Protein AF-A0AAE5UAU4-F1 (afdb_monomer_lite)

Organism: Priestia megaterium (NCBI:txid1404)

Radius of gyration: 15.23 Å; chains: 1; bounding box: 35×21×45 Å

Sequence (80 aa):
MAVVIICCMILVGLIFIYGGWKRPYDEISSAPDIWIVEILFVIIEKFFKISAEKLMRIS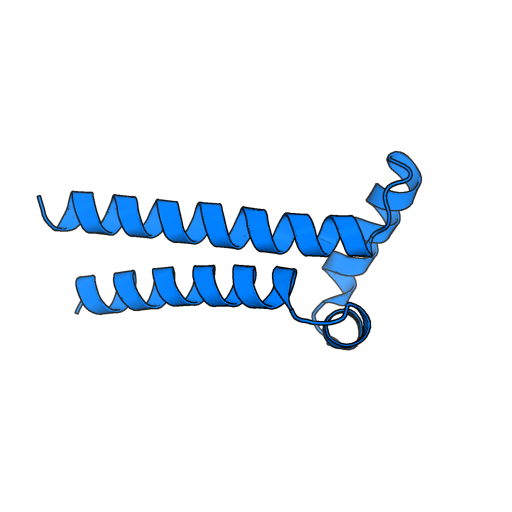LMVFGTVWSLFFLCVLITHAY

Secondary structure (DSSP, 8-state):
-HHHHHHHHHHHHHHHHHHHHHS-HHHHHTSGGGHHHHHHHHHHHHHH---HHHHHHHHHHHHHHHHHHHHHHHHHHHH-

Structure (mmCIF, N/CA/C/O backbone):
data_AF-A0AAE5UAU4-F1
#
_entry.id   AF-A0AAE5UAU4-F1
#
loop_
_atom_site.group_PDB
_atom_site.id
_atom_site.type_symbol
_atom_site.label_atom_id
_atom_site.label_alt_id
_atom_site.label_comp_id
_atom_site.label_asym_id
_atom_site.label_entity_id
_atom_site.label_seq_id
_atom_site.pdbx_PDB_ins_code
_atom_site.Cartn_x
_atom_site.Cartn_y
_atom_site.Cartn_z
_atom_site.occupancy
_atom_site.B_iso_or_equiv
_atom_site.auth_seq_id
_atom_site.auth_comp_id
_atom_site.auth_asym_id
_atom_site.auth_atom_id
_atom_site.pdbx_PDB_model_num
ATOM 1 N N . MET A 1 1 ? 6.574 -5.600 -23.301 1.00 81.31 1 MET A N 1
ATOM 2 C CA . MET A 1 1 ? 6.073 -6.554 -22.285 1.00 81.31 1 MET A CA 1
ATOM 3 C C . MET A 1 1 ? 6.292 -6.026 -20.867 1.00 81.31 1 MET A C 1
ATOM 5 O O . MET A 1 1 ? 5.303 -5.758 -20.205 1.00 81.31 1 MET A O 1
ATOM 9 N N . ALA A 1 2 ? 7.535 -5.786 -20.423 1.00 85.00 2 ALA A N 1
ATOM 10 C CA . ALA A 1 2 ? 7.837 -5.353 -19.047 1.00 85.00 2 ALA A CA 1
ATOM 11 C C . ALA A 1 2 ? 7.116 -4.063 -18.601 1.00 85.00 2 ALA A C 1
ATOM 13 O O . ALA A 1 2 ? 6.463 -4.058 -17.565 1.00 85.00 2 ALA A O 1
ATOM 14 N N . VAL A 1 3 ? 7.141 -3.008 -19.422 1.00 86.81 3 VAL A N 1
ATOM 15 C CA . VAL A 1 3 ? 6.456 -1.727 -19.143 1.00 86.81 3 VAL A CA 1
ATOM 16 C C . VAL A 1 3 ? 4.956 -1.915 -18.880 1.00 86.81 3 VAL A C 1
ATOM 18 O O . VAL A 1 3 ? 4.419 -1.354 -17.934 1.00 86.81 3 VAL A O 1
ATOM 21 N N . VAL A 1 4 ? 4.284 -2.753 -19.676 1.00 89.88 4 VAL A N 1
ATOM 22 C CA . VAL A 1 4 ? 2.846 -3.035 -19.518 1.00 89.88 4 VAL A CA 1
ATOM 23 C C . VAL A 1 4 ? 2.579 -3.735 -18.187 1.00 89.88 4 VAL A C 1
ATOM 25 O O . VAL A 1 4 ? 1.658 -3.351 -17.476 1.00 89.88 4 VAL A O 1
ATOM 28 N N . ILE A 1 5 ? 3.418 -4.709 -17.819 1.00 92.19 5 ILE A N 1
ATOM 29 C CA . ILE A 1 5 ? 3.316 -5.412 -16.533 1.00 92.19 5 ILE A CA 1
ATOM 30 C C . ILE A 1 5 ? 3.499 -4.427 -15.373 1.00 92.19 5 ILE A C 1
ATOM 32 O O . ILE A 1 5 ? 2.709 -4.446 -14.435 1.00 92.19 5 ILE A O 1
ATOM 36 N N . ILE A 1 6 ? 4.483 -3.529 -15.454 1.00 91.94 6 ILE A N 1
ATOM 37 C CA . ILE A 1 6 ? 4.724 -2.506 -14.428 1.00 91.94 6 ILE A CA 1
ATOM 38 C C . ILE A 1 6 ? 3.512 -1.570 -14.302 1.00 91.94 6 ILE A C 1
ATOM 40 O O . ILE A 1 6 ? 3.046 -1.325 -13.191 1.00 91.94 6 ILE A O 1
ATOM 44 N N . CYS A 1 7 ? 2.926 -1.126 -15.418 1.00 91.94 7 CYS A N 1
ATOM 45 C CA . CYS A 1 7 ? 1.691 -0.340 -15.400 1.00 91.94 7 CYS A CA 1
ATOM 46 C C . CYS A 1 7 ? 0.521 -1.107 -14.761 1.00 91.94 7 CYS A C 1
ATOM 48 O O . CYS A 1 7 ? -0.205 -0.539 -13.946 1.00 91.94 7 CYS A O 1
ATOM 50 N N . CYS A 1 8 ? 0.353 -2.399 -15.062 1.00 92.94 8 CYS A N 1
ATOM 51 C CA . CYS A 1 8 ? -0.651 -3.238 -14.403 1.00 92.94 8 CYS A CA 1
ATOM 52 C C . CYS A 1 8 ? -0.421 -3.316 -12.886 1.00 92.94 8 CYS A C 1
ATOM 54 O O . CYS A 1 8 ? -1.380 -3.237 -12.123 1.00 92.94 8 CYS A O 1
ATOM 56 N N . MET A 1 9 ? 0.831 -3.408 -12.431 1.00 93.06 9 MET A N 1
ATOM 57 C CA . MET A 1 9 ? 1.149 -3.441 -10.998 1.00 93.06 9 MET A CA 1
ATOM 58 C C . MET A 1 9 ? 0.843 -2.114 -10.294 1.00 93.06 9 MET A C 1
ATOM 60 O O . MET A 1 9 ? 0.376 -2.129 -9.156 1.00 93.06 9 MET A O 1
ATOM 64 N N . ILE A 1 10 ? 1.018 -0.973 -10.969 1.00 92.88 10 ILE A N 1
ATOM 65 C CA . ILE A 1 10 ? 0.582 0.334 -10.450 1.00 92.88 10 ILE A CA 1
ATOM 66 C C . ILE A 1 10 ? -0.947 0.361 -10.297 1.00 92.88 10 ILE A C 1
ATOM 68 O O . ILE A 1 10 ? -1.453 0.774 -9.255 1.00 92.88 10 ILE A O 1
ATOM 72 N N . LEU A 1 11 ? -1.694 -0.136 -11.293 1.00 93.44 11 LEU A N 1
ATOM 73 C CA . LEU A 1 11 ? -3.160 -0.210 -11.225 1.00 93.44 11 LEU A CA 1
ATOM 74 C C . LEU A 1 11 ? -3.644 -1.063 -10.045 1.00 93.44 11 LEU A C 1
ATOM 76 O O . LEU A 1 11 ? -4.611 -0.690 -9.385 1.00 93.44 11 LEU A O 1
ATOM 80 N N . VAL A 1 12 ? -2.956 -2.165 -9.735 1.00 92.81 12 VAL A N 1
ATOM 81 C CA . VAL A 1 12 ? -3.252 -2.985 -8.547 1.00 92.81 12 VAL A CA 1
ATOM 82 C C . VAL A 1 12 ? -3.137 -2.157 -7.262 1.00 92.81 12 VAL A C 1
ATOM 84 O O . VAL A 1 12 ? -4.029 -2.209 -6.416 1.00 92.81 12 VAL A O 1
ATOM 87 N N . GLY A 1 13 ? -2.098 -1.328 -7.135 1.00 90.56 13 GLY A N 1
ATOM 88 C CA . GLY A 1 13 ? -1.952 -0.402 -6.008 1.00 90.56 13 GLY A CA 1
ATOM 89 C C . GLY A 1 13 ? -3.112 0.595 -5.903 1.00 90.56 13 GLY A C 1
ATOM 90 O O . GLY A 1 13 ? -3.657 0.800 -4.818 1.00 90.56 13 GLY A O 1
ATOM 91 N N . LEU A 1 14 ? -3.564 1.145 -7.033 1.00 89.56 14 LEU A N 1
ATOM 92 C CA . LEU A 1 14 ? -4.729 2.037 -7.078 1.00 89.56 14 LEU A CA 1
ATOM 93 C C . LEU A 1 14 ? -6.035 1.333 -6.670 1.00 89.56 14 LEU A C 1
ATOM 95 O O . LEU A 1 14 ? -6.872 1.946 -6.006 1.00 89.56 14 LEU A O 1
ATOM 99 N N . ILE A 1 15 ? -6.205 0.048 -7.002 1.00 88.56 15 ILE A N 1
ATOM 100 C CA . ILE A 1 15 ? -7.363 -0.753 -6.567 1.00 88.56 15 ILE A CA 1
ATOM 101 C C . ILE A 1 15 ? -7.376 -0.901 -5.041 1.00 88.56 15 ILE A C 1
ATOM 103 O O . ILE A 1 15 ? -8.435 -0.754 -4.427 1.00 88.56 15 ILE A O 1
ATOM 107 N N . PHE A 1 16 ? -6.219 -1.123 -4.409 1.00 85.94 16 PHE A N 1
ATOM 108 C CA . PHE A 1 16 ? -6.125 -1.167 -2.945 1.00 85.94 16 PHE A CA 1
ATOM 109 C C . PHE A 1 16 ? -6.503 0.171 -2.296 1.00 85.94 16 PHE A C 1
ATOM 111 O O . PHE A 1 16 ? -7.265 0.185 -1.327 1.00 85.94 16 PHE A O 1
ATOM 118 N N . ILE A 1 17 ? -6.050 1.297 -2.861 1.00 89.56 17 ILE A N 1
ATOM 119 C CA . ILE A 1 17 ? -6.433 2.639 -2.388 1.00 89.56 17 ILE A CA 1
ATOM 120 C C . ILE A 1 17 ? -7.947 2.843 -2.523 1.00 89.56 17 ILE A C 1
ATOM 122 O O . ILE A 1 17 ? -8.595 3.312 -1.587 1.00 89.56 17 ILE A O 1
ATOM 126 N N . TYR A 1 18 ? -8.528 2.453 -3.661 1.00 85.88 18 TYR A N 1
ATOM 127 C CA . TYR A 1 18 ? -9.968 2.553 -3.896 1.00 85.88 18 TYR A CA 1
ATOM 128 C C . TYR A 1 18 ? -10.775 1.713 -2.896 1.00 85.88 18 TYR A C 1
ATOM 130 O O . TYR A 1 18 ? -11.761 2.199 -2.336 1.00 85.88 18 TYR A O 1
ATOM 138 N N . GLY A 1 19 ? -10.324 0.484 -2.623 1.00 83.44 19 GLY A N 1
ATOM 139 C CA . GLY A 1 19 ? -10.908 -0.398 -1.614 1.00 83.44 19 GLY A CA 1
ATOM 140 C C . GLY A 1 19 ? -10.868 0.209 -0.211 1.00 83.44 19 GLY A C 1
ATOM 141 O O . GLY A 1 19 ? -11.887 0.217 0.470 1.00 83.44 19 GLY A O 1
ATOM 142 N N . GLY A 1 20 ? -9.735 0.794 0.189 1.00 82.44 20 GLY A N 1
ATOM 143 C CA . GLY A 1 20 ? -9.602 1.480 1.480 1.00 82.44 20 GLY A CA 1
ATOM 144 C C . GLY A 1 20 ? -10.425 2.772 1.598 1.00 82.44 20 GLY A C 1
ATOM 145 O O . GLY A 1 20 ? -10.838 3.136 2.698 1.00 82.44 20 GLY A O 1
ATOM 146 N N . TRP A 1 21 ? -10.683 3.468 0.482 1.00 79.56 21 TRP A N 1
ATOM 147 C CA . TRP A 1 21 ? -11.436 4.728 0.463 1.00 79.56 21 TRP A CA 1
ATOM 148 C C . TRP A 1 21 ? -12.950 4.526 0.486 1.00 79.56 21 TRP A C 1
ATOM 150 O O . TRP A 1 21 ? -13.649 5.158 1.279 1.00 79.56 21 TRP A O 1
ATOM 160 N N . LYS A 1 22 ? -13.475 3.707 -0.432 1.00 71.62 22 LYS A N 1
ATOM 161 C CA . LYS A 1 22 ? -14.899 3.737 -0.798 1.00 71.62 22 LYS A CA 1
ATOM 162 C C . LYS A 1 22 ? -15.690 2.522 -0.327 1.00 71.62 22 LYS A C 1
ATOM 164 O O . LYS A 1 22 ? -16.916 2.591 -0.306 1.00 71.62 22 LYS A O 1
ATOM 169 N N . ARG A 1 23 ? -15.021 1.419 0.017 1.00 66.81 23 ARG A N 1
ATOM 170 C CA . ARG A 1 23 ? -15.697 0.162 0.337 1.00 66.81 23 ARG A CA 1
ATOM 171 C C . ARG A 1 23 ? -16.067 0.111 1.829 1.00 66.81 23 ARG A C 1
ATOM 173 O O . ARG A 1 23 ? -15.211 0.409 2.665 1.00 66.81 23 ARG A O 1
ATOM 180 N N . PRO A 1 24 ? -17.326 -0.204 2.179 1.00 65.00 24 PRO A N 1
ATOM 181 C CA . PRO A 1 24 ? -17.737 -0.342 3.573 1.00 65.00 24 PRO A CA 1
ATOM 182 C C . PRO A 1 24 ? -17.033 -1.541 4.226 1.00 65.00 24 PRO A C 1
ATOM 184 O O . PRO A 1 24 ? -16.778 -2.551 3.571 1.00 65.00 24 PRO A O 1
ATOM 187 N N . TYR A 1 25 ? -16.708 -1.420 5.517 1.00 62.78 25 TYR A N 1
ATOM 188 C CA . TYR A 1 25 ? -15.967 -2.441 6.268 1.00 62.78 25 TYR A CA 1
ATOM 189 C C . TYR A 1 25 ? -16.654 -3.812 6.223 1.00 62.78 25 TYR A C 1
ATOM 191 O O . TYR A 1 25 ? -15.977 -4.815 6.016 1.00 62.78 25 TYR A O 1
ATOM 199 N N . ASP A 1 26 ? -17.987 -3.840 6.298 1.00 60.84 26 ASP A N 1
ATOM 200 C CA . ASP A 1 26 ? -18.790 -5.069 6.239 1.00 60.84 26 ASP A CA 1
ATOM 201 C C . ASP A 1 26 ? -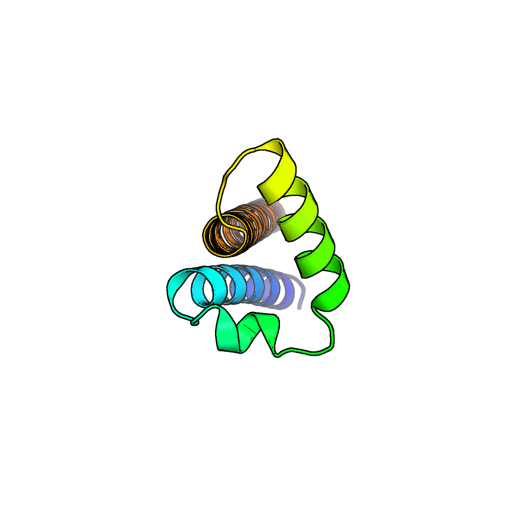18.605 -5.851 4.929 1.00 60.84 26 ASP A C 1
ATOM 203 O O . ASP A 1 26 ? -18.636 -7.080 4.921 1.00 60.84 26 ASP A O 1
ATOM 207 N N . GLU A 1 27 ? -18.342 -5.174 3.808 1.00 62.41 27 GLU A N 1
ATOM 208 C CA . GLU A 1 27 ? -18.070 -5.835 2.523 1.00 62.41 27 GLU A CA 1
ATOM 209 C C . GLU A 1 27 ? -16.646 -6.394 2.414 1.00 62.41 27 GLU A C 1
ATOM 211 O O . GLU A 1 27 ? -16.382 -7.226 1.546 1.00 62.41 27 GLU A O 1
ATOM 216 N N . ILE A 1 28 ? -15.714 -5.909 3.238 1.00 62.59 28 ILE A N 1
ATOM 217 C CA . ILE A 1 28 ? -14.331 -6.398 3.267 1.00 62.59 28 ILE A CA 1
ATOM 218 C C . ILE A 1 28 ? -14.196 -7.509 4.312 1.00 62.59 28 ILE A C 1
ATOM 220 O O . ILE A 1 28 ? -13.640 -8.556 4.008 1.00 62.59 28 ILE A O 1
ATOM 224 N N . SER A 1 29 ? -14.741 -7.317 5.515 1.00 57.47 29 SER A N 1
ATOM 225 C CA . SER A 1 29 ? -14.743 -8.315 6.596 1.00 57.47 29 SER A CA 1
ATOM 226 C C . SER A 1 29 ? -15.508 -9.589 6.206 1.00 57.47 29 SER A C 1
ATOM 228 O O . SER A 1 29 ? -15.074 -10.694 6.514 1.00 57.47 29 SER A O 1
ATOM 230 N N . SER A 1 30 ? -16.589 -9.469 5.425 1.00 61.94 30 SER A N 1
ATOM 231 C CA . SER A 1 30 ? -17.344 -10.635 4.934 1.00 61.94 30 SER A CA 1
ATOM 232 C C . SER A 1 30 ? -16.591 -11.508 3.923 1.00 61.94 30 SER A C 1
ATOM 234 O O . SER A 1 30 ? -17.074 -12.591 3.581 1.00 61.94 30 SER A O 1
ATOM 236 N N . ALA A 1 31 ? -15.422 -11.079 3.436 1.00 68.81 31 ALA A N 1
ATOM 237 C CA . ALA A 1 31 ? -14.602 -11.905 2.569 1.00 68.81 31 ALA A CA 1
ATOM 238 C C . ALA A 1 31 ? -13.921 -13.019 3.395 1.00 68.81 31 ALA A C 1
ATOM 240 O O . ALA A 1 31 ? -13.111 -12.722 4.277 1.00 68.81 31 AL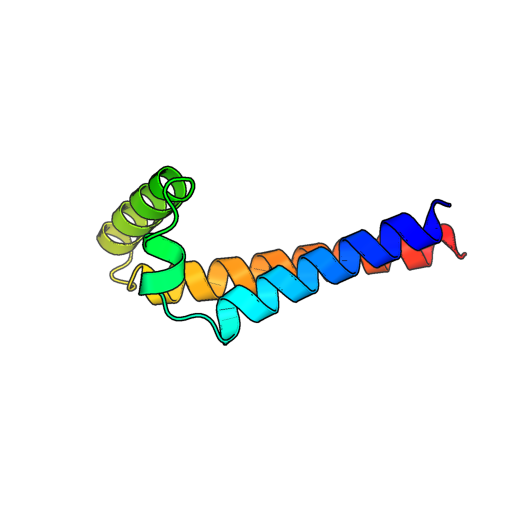A A O 1
ATOM 241 N N . PRO A 1 32 ? -14.187 -14.304 3.092 1.00 58.88 32 PRO A N 1
ATOM 242 C CA . PRO A 1 32 ? -13.729 -15.432 3.911 1.00 58.88 32 PRO A CA 1
ATOM 243 C C . PRO A 1 32 ? -12.199 -15.531 4.016 1.00 58.88 32 PRO A C 1
ATOM 245 O O . PRO A 1 32 ? -11.675 -16.066 4.990 1.00 58.88 32 PRO A O 1
ATOM 248 N N . ASP A 1 33 ? -11.476 -14.963 3.052 1.00 68.00 33 ASP A N 1
ATOM 249 C CA . ASP A 1 33 ? -10.015 -15.014 2.980 1.00 68.00 33 ASP A CA 1
ATOM 250 C C . ASP A 1 33 ? -9.308 -13.944 3.840 1.00 68.00 33 ASP A C 1
ATOM 252 O O . ASP A 1 33 ? -8.082 -13.956 3.960 1.00 68.00 33 ASP A O 1
ATOM 256 N N . ILE A 1 34 ? -10.048 -13.008 4.454 1.00 70.44 34 ILE A N 1
ATOM 257 C CA . ILE A 1 34 ? -9.480 -11.850 5.179 1.00 70.44 34 ILE A CA 1
ATOM 258 C C . ILE A 1 34 ? -9.411 -12.086 6.703 1.00 70.44 34 ILE A C 1
ATOM 260 O O . ILE A 1 34 ? -8.827 -11.289 7.439 1.00 70.44 34 ILE A O 1
ATOM 264 N N . TRP A 1 35 ? -9.878 -13.243 7.182 1.00 72.69 35 TRP A N 1
ATOM 265 C CA . TRP A 1 35 ? -9.896 -13.632 8.601 1.00 72.69 35 TRP A CA 1
ATOM 266 C C . TRP A 1 35 ? -8.566 -13.366 9.343 1.00 72.69 35 TRP A C 1
ATOM 268 O O . TRP A 1 35 ? -8.558 -12.780 10.429 1.00 72.69 35 TRP A O 1
ATOM 278 N N . ILE A 1 36 ? -7.420 -13.750 8.772 1.00 78.19 36 ILE A N 1
ATOM 279 C CA . ILE A 1 36 ? -6.108 -13.569 9.426 1.00 78.19 36 ILE A CA 1
ATOM 280 C C . ILE A 1 36 ? -5.802 -12.087 9.673 1.00 78.19 36 ILE A C 1
ATOM 282 O O . ILE A 1 36 ? -5.291 -11.718 10.731 1.00 78.19 36 ILE A O 1
ATOM 286 N N . VAL A 1 37 ? -6.126 -11.241 8.697 1.00 75.75 37 VAL A N 1
ATOM 287 C CA . VAL A 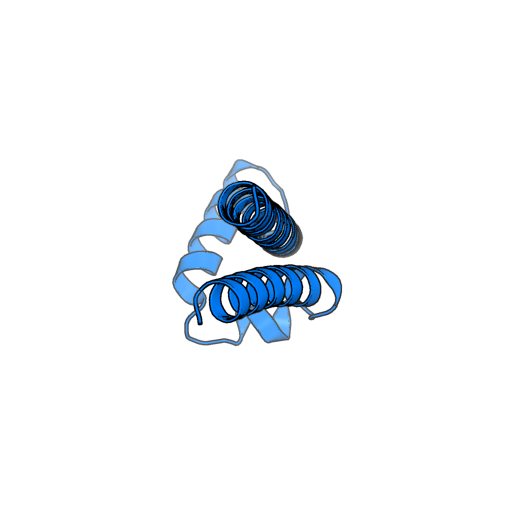1 37 ? -5.909 -9.794 8.758 1.00 75.75 37 VAL A CA 1
ATOM 288 C C . VAL A 1 37 ? -6.839 -9.163 9.795 1.00 75.75 37 VAL A C 1
ATOM 290 O O . VAL A 1 37 ? -6.413 -8.307 10.569 1.00 75.75 37 VAL A O 1
ATOM 293 N N . GLU A 1 38 ? -8.077 -9.643 9.877 1.00 74.75 38 GLU A N 1
ATOM 294 C CA . GLU A 1 38 ? -9.056 -9.192 10.862 1.00 74.75 38 GLU A CA 1
ATOM 295 C C . GLU A 1 38 ? -8.635 -9.522 12.302 1.00 74.75 38 GLU A C 1
ATOM 297 O O . GLU A 1 38 ? -8.658 -8.636 13.156 1.00 74.75 38 GLU A O 1
ATOM 302 N N . ILE A 1 39 ? -8.141 -10.739 12.577 1.00 80.50 39 ILE A N 1
ATOM 303 C CA . ILE A 1 39 ? -7.573 -11.082 13.897 1.00 80.50 39 ILE A CA 1
ATOM 304 C C . ILE A 1 39 ? -6.443 -10.124 14.267 1.00 80.50 39 ILE A C 1
ATOM 306 O O . ILE A 1 39 ? -6.375 -9.643 15.400 1.00 80.50 39 ILE A O 1
ATOM 310 N N . LEU A 1 40 ? -5.548 -9.850 13.319 1.00 81.06 40 LEU A N 1
ATOM 311 C CA . LEU A 1 40 ? -4.413 -8.960 13.529 1.00 81.06 40 LEU A CA 1
ATOM 312 C C . LEU A 1 40 ? -4.890 -7.552 13.909 1.00 81.06 40 LEU A C 1
ATOM 314 O O . LEU A 1 40 ? -4.391 -6.976 14.877 1.00 81.06 40 LEU A O 1
ATOM 318 N N . PHE A 1 41 ? -5.909 -7.031 13.222 1.00 79.56 41 PHE A N 1
ATOM 319 C CA . PHE A 1 41 ? -6.491 -5.734 13.554 1.00 79.56 41 PHE A CA 1
ATOM 320 C C . PHE A 1 41 ? -7.233 -5.720 14.884 1.00 79.56 41 PHE A C 1
ATOM 322 O O . PHE A 1 41 ? -7.077 -4.753 15.621 1.00 79.56 41 PHE A O 1
ATOM 329 N N . VAL A 1 42 ? -7.951 -6.783 15.250 1.00 77.50 42 VAL A N 1
ATOM 330 C CA . VAL A 1 42 ? -8.602 -6.899 16.568 1.00 77.50 42 VAL A CA 1
ATOM 331 C C . VAL A 1 42 ? -7.569 -6.904 17.701 1.00 77.50 42 VAL A C 1
ATOM 333 O O . VAL A 1 42 ? -7.781 -6.293 18.752 1.00 77.50 42 VAL A O 1
ATOM 336 N N . ILE A 1 43 ? -6.421 -7.560 17.500 1.00 82.62 43 ILE A N 1
ATOM 337 C CA . ILE A 1 43 ? -5.310 -7.528 18.458 1.00 82.62 43 ILE A CA 1
ATOM 338 C C . ILE A 1 43 ? -4.772 -6.097 18.585 1.00 82.62 43 ILE A C 1
ATOM 340 O O . ILE A 1 43 ? -4.665 -5.583 19.700 1.00 82.62 43 ILE A O 1
ATOM 344 N N . ILE A 1 44 ? -4.479 -5.430 17.464 1.00 80.88 44 ILE A N 1
ATOM 345 C CA . ILE A 1 44 ? -3.976 -4.047 17.460 1.00 80.88 44 ILE A CA 1
ATOM 346 C C . ILE A 1 44 ? -5.001 -3.090 18.085 1.00 80.88 44 ILE A C 1
ATOM 348 O O . ILE A 1 44 ? -4.617 -2.225 18.869 1.00 80.88 44 ILE A O 1
ATOM 352 N N . GLU A 1 45 ? -6.294 -3.266 17.817 1.00 83.69 45 GLU A N 1
ATOM 353 C CA . GLU A 1 45 ? -7.376 -2.485 18.421 1.00 83.69 45 GLU A CA 1
ATOM 354 C C . GLU A 1 45 ? -7.354 -2.587 19.949 1.00 83.69 45 GLU A C 1
ATOM 356 O O . GLU A 1 45 ? -7.439 -1.569 20.638 1.00 83.69 45 GLU A O 1
ATOM 361 N N . LYS A 1 46 ? -7.130 -3.788 20.496 1.00 82.25 46 LYS A N 1
AT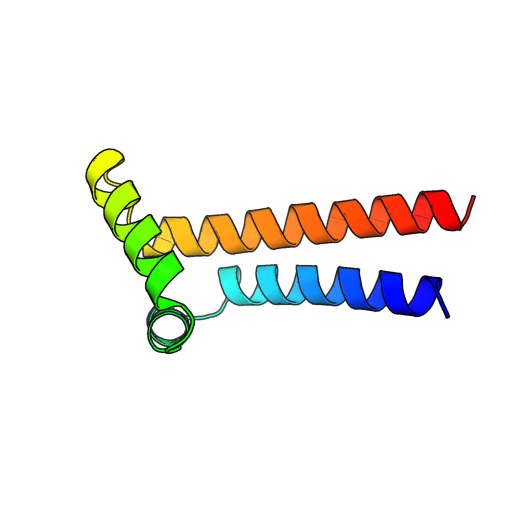OM 362 C CA . LYS A 1 46 ? -6.975 -4.000 21.944 1.00 82.25 46 LYS A CA 1
ATOM 363 C C . LYS A 1 46 ? -5.771 -3.270 22.539 1.00 82.25 46 LYS A C 1
ATOM 365 O O . LYS A 1 46 ? -5.868 -2.767 23.657 1.00 82.25 46 LYS A O 1
ATOM 370 N N . PHE A 1 47 ? -4.651 -3.215 21.821 1.00 83.94 47 PHE A N 1
ATOM 371 C CA . PHE A 1 47 ? -3.426 -2.568 22.303 1.00 83.94 47 PHE A CA 1
ATOM 372 C C . PHE A 1 47 ? -3.454 -1.044 22.153 1.00 83.94 47 PHE A C 1
ATOM 374 O O . PHE A 1 47 ? -3.018 -0.329 23.053 1.00 83.94 47 PHE A O 1
ATOM 381 N N . PHE A 1 48 ? -3.975 -0.544 21.035 1.00 78.62 48 PHE A N 1
ATOM 382 C CA . PHE A 1 48 ? -3.882 0.865 20.656 1.00 78.62 48 PHE A CA 1
ATOM 383 C C . PHE A 1 48 ? -5.193 1.642 20.830 1.00 78.62 48 PHE A C 1
ATOM 385 O O . PHE A 1 48 ? -5.187 2.860 20.669 1.00 78.62 48 PHE A O 1
ATOM 392 N N . LYS A 1 49 ? -6.309 0.978 21.177 1.00 81.88 49 LYS A N 1
ATOM 393 C CA . LYS A 1 49 ? -7.659 1.578 21.260 1.00 81.88 49 LYS A CA 1
ATOM 394 C C . LYS A 1 49 ? -8.075 2.308 19.973 1.00 81.88 49 LYS A C 1
ATOM 396 O O . LYS A 1 49 ? -8.808 3.295 20.011 1.00 81.88 49 LYS A O 1
ATOM 401 N N . ILE A 1 50 ? -7.591 1.834 18.829 1.00 78.62 50 ILE A N 1
ATOM 402 C CA . ILE A 1 50 ? -7.958 2.332 17.501 1.00 78.62 50 ILE A CA 1
ATOM 403 C C . ILE A 1 50 ? -8.886 1.299 16.872 1.00 78.62 50 ILE A C 1
ATOM 405 O O . ILE A 1 50 ? -8.548 0.125 16.846 1.00 78.62 50 ILE A O 1
ATOM 409 N N . SER A 1 51 ? -10.024 1.742 16.338 1.00 81.44 51 SER A N 1
ATOM 410 C CA . SER A 1 51 ? -10.978 0.876 15.634 1.00 81.44 51 SER A CA 1
ATOM 411 C C . SER A 1 51 ? -10.298 0.076 14.512 1.00 81.44 51 SER A C 1
ATOM 413 O O . SER A 1 51 ? -9.633 0.677 13.657 1.00 81.44 51 SER A O 1
ATOM 415 N N . ALA A 1 52 ? -10.507 -1.248 14.487 1.00 77.62 52 ALA A N 1
ATOM 416 C CA . ALA A 1 52 ? -10.022 -2.145 13.435 1.00 77.62 52 ALA A CA 1
ATOM 417 C C . ALA A 1 52 ? -10.420 -1.668 12.030 1.00 77.62 52 ALA A C 1
ATOM 419 O O . ALA A 1 52 ? -9.619 -1.747 11.100 1.00 77.62 52 ALA A O 1
ATOM 420 N N . GLU A 1 53 ? -11.603 -1.065 11.886 1.00 79.81 53 GLU A N 1
ATOM 421 C CA . GLU A 1 53 ? -12.053 -0.469 10.628 1.00 79.81 53 GLU A CA 1
ATOM 422 C C . GLU A 1 53 ? -11.141 0.658 10.153 1.00 79.81 53 GLU A C 1
ATOM 424 O O . GLU A 1 53 ? -10.696 0.665 9.000 1.00 79.81 53 GLU A O 1
ATOM 429 N N . LYS A 1 54 ? -10.839 1.615 11.034 1.00 81.25 54 LYS A N 1
ATOM 430 C CA . LYS A 1 54 ? -9.946 2.726 10.685 1.00 81.25 54 LYS A CA 1
ATOM 431 C C . LYS A 1 54 ? -8.552 2.213 10.349 1.00 81.25 54 LYS A C 1
ATOM 433 O O . LYS A 1 54 ? -7.954 2.680 9.384 1.00 81.25 54 LYS A O 1
ATOM 438 N N . LEU A 1 55 ? -8.062 1.245 11.118 1.00 83.12 55 LEU A N 1
ATOM 439 C CA . LEU A 1 55 ? -6.765 0.612 10.899 1.00 83.12 55 LEU A CA 1
ATOM 440 C C . LEU A 1 55 ? -6.684 -0.086 9.542 1.00 83.12 55 LEU A C 1
ATOM 442 O O . LEU A 1 55 ? -5.736 0.163 8.802 1.00 83.12 55 LEU A O 1
ATOM 446 N N . MET A 1 56 ? -7.698 -0.872 9.183 1.00 82.06 56 MET A N 1
ATOM 447 C CA . MET A 1 56 ? -7.753 -1.582 7.908 1.00 82.06 56 MET A CA 1
ATOM 448 C C . MET A 1 56 ? -7.847 -0.624 6.714 1.00 82.06 56 MET A C 1
ATOM 450 O O . MET A 1 56 ? -7.167 -0.808 5.703 1.00 82.06 56 MET A O 1
ATOM 454 N N . ARG A 1 57 ? -8.653 0.442 6.816 1.00 83.75 57 ARG A N 1
ATOM 455 C CA . ARG A 1 57 ? -8.730 1.464 5.757 1.00 83.75 57 ARG A CA 1
ATOM 456 C C . ARG A 1 57 ? -7.387 2.165 5.564 1.00 83.75 57 ARG A C 1
ATOM 458 O O . ARG A 1 57 ? -6.912 2.280 4.434 1.00 83.75 57 ARG A O 1
ATOM 465 N N . ILE A 1 58 ? -6.755 2.591 6.660 1.00 85.38 58 ILE A N 1
ATOM 466 C CA . ILE A 1 58 ? -5.444 3.252 6.626 1.00 85.38 58 ILE A CA 1
ATOM 467 C C . ILE A 1 58 ? -4.384 2.302 6.064 1.00 85.38 58 ILE A C 1
ATOM 469 O O . ILE A 1 58 ? -3.615 2.708 5.197 1.00 85.38 58 ILE A O 1
ATOM 473 N N . SER A 1 59 ? -4.358 1.037 6.488 1.00 86.25 59 SER A N 1
ATOM 474 C CA . SER A 1 59 ? -3.378 0.071 5.990 1.00 86.25 59 SER A CA 1
ATOM 475 C C . SER A 1 59 ? -3.527 -0.174 4.492 1.00 86.25 59 SER A C 1
ATOM 477 O O . SER A 1 59 ? -2.520 -0.216 3.794 1.00 86.25 59 SER A O 1
ATOM 479 N N . LEU A 1 60 ? -4.758 -0.285 3.979 1.00 86.44 60 LEU A N 1
ATOM 480 C CA . LEU A 1 60 ? -5.013 -0.462 2.547 1.00 86.44 60 LEU A CA 1
ATOM 481 C C . LEU A 1 60 ? -4.569 0.759 1.735 1.00 86.44 60 LEU A C 1
ATOM 483 O O . LEU A 1 60 ? -3.912 0.605 0.705 1.00 86.44 60 LEU A O 1
ATOM 487 N N . MET A 1 61 ? -4.869 1.970 2.217 1.00 88.94 61 MET A N 1
ATOM 488 C CA . MET A 1 61 ? -4.424 3.207 1.569 1.00 88.94 61 MET A CA 1
ATOM 489 C C . MET A 1 61 ? -2.899 3.331 1.556 1.00 88.94 61 MET A C 1
ATOM 491 O O . MET A 1 61 ? -2.315 3.624 0.511 1.00 88.94 61 MET A O 1
ATOM 495 N N . VAL A 1 62 ? -2.245 3.092 2.697 1.00 91.38 62 VAL A N 1
ATOM 496 C CA . VAL A 1 62 ? -0.783 3.173 2.821 1.00 91.38 62 VAL A CA 1
ATOM 497 C C . VAL A 1 62 ? -0.122 2.115 1.946 1.00 91.38 62 VAL A C 1
ATOM 499 O O . VAL A 1 62 ? 0.767 2.447 1.164 1.00 91.38 62 VAL A O 1
ATOM 502 N N . PHE A 1 63 ? -0.589 0.867 2.011 1.00 91.44 63 PHE A N 1
ATOM 503 C CA . PHE A 1 63 ? -0.050 -0.227 1.211 1.00 91.44 63 PHE A CA 1
ATOM 504 C C . PHE A 1 63 ? -0.187 0.052 -0.287 1.00 91.44 63 PHE A C 1
ATOM 506 O O . PHE A 1 63 ? 0.804 -0.003 -1.011 1.00 91.44 63 PHE A O 1
ATOM 513 N N . GLY A 1 64 ? -1.382 0.432 -0.748 1.00 92.12 64 GLY A N 1
ATOM 514 C CA . GLY A 1 64 ? -1.616 0.749 -2.156 1.00 92.12 64 GLY A CA 1
ATOM 515 C C . GLY A 1 64 ? -0.784 1.937 -2.652 1.00 92.12 64 GLY A C 1
ATOM 516 O O . GLY A 1 64 ? -0.286 1.912 -3.779 1.00 92.12 64 GLY A O 1
ATOM 517 N N . THR A 1 65 ? -0.560 2.944 -1.801 1.00 93.00 65 THR A N 1
ATOM 518 C CA . THR A 1 65 ? 0.282 4.108 -2.129 1.00 93.00 65 THR A CA 1
ATOM 519 C C . THR A 1 65 ? 1.751 3.716 -2.252 1.00 93.00 65 THR A C 1
ATOM 521 O O . THR A 1 65 ? 2.375 4.008 -3.271 1.00 93.00 65 THR A O 1
ATOM 524 N N . VAL A 1 66 ? 2.298 3.014 -1.253 1.00 96.25 66 VAL A N 1
ATOM 525 C CA . VAL A 1 66 ? 3.694 2.545 -1.261 1.00 96.25 66 VAL A CA 1
ATOM 526 C C . VAL A 1 66 ? 3.941 1.612 -2.445 1.00 96.25 66 VAL A C 1
ATOM 528 O O . VAL A 1 66 ? 4.940 1.764 -3.143 1.00 96.25 66 VAL A O 1
ATOM 531 N N . TRP A 1 67 ? 3.005 0.702 -2.722 1.00 96.19 67 TRP A N 1
ATOM 532 C CA . TRP A 1 67 ? 3.065 -0.202 -3.868 1.00 96.19 67 TRP A CA 1
ATOM 533 C C . TRP A 1 67 ? 3.099 0.558 -5.197 1.00 96.19 67 TRP A C 1
ATOM 535 O O . TRP A 1 67 ? 3.990 0.344 -6.017 1.00 96.19 67 TRP A O 1
ATOM 545 N N . SER A 1 68 ? 2.166 1.495 -5.394 1.00 93.25 68 SER A N 1
ATOM 546 C CA . SER A 1 68 ? 2.097 2.298 -6.621 1.00 93.25 68 SER A CA 1
ATOM 547 C C . SER A 1 68 ? 3.373 3.114 -6.831 1.00 93.25 68 SER A C 1
ATOM 549 O O . SER A 1 68 ? 3.914 3.127 -7.933 1.00 93.25 68 SER A O 1
ATOM 551 N N . LEU A 1 69 ? 3.885 3.752 -5.772 1.00 95.69 69 LEU A N 1
ATOM 552 C CA . LEU A 1 69 ? 5.124 4.529 -5.828 1.00 95.69 69 LEU A CA 1
ATOM 553 C C . LEU A 1 69 ? 6.339 3.653 -6.131 1.00 95.69 69 LEU A C 1
ATOM 555 O O . LEU A 1 69 ? 7.164 4.036 -6.953 1.00 95.69 69 LEU A O 1
ATOM 559 N N . PHE A 1 70 ? 6.435 2.468 -5.525 1.00 95.56 70 PHE A N 1
ATOM 560 C CA . PHE A 1 70 ? 7.522 1.531 -5.798 1.00 95.56 70 PHE A CA 1
ATOM 561 C C . PHE A 1 70 ? 7.570 1.147 -7.281 1.00 95.56 70 PHE A C 1
ATOM 563 O O . PHE A 1 70 ? 8.613 1.283 -7.919 1.00 95.56 70 PHE A O 1
ATOM 570 N N . PHE A 1 71 ? 6.439 0.736 -7.860 1.00 93.31 71 PHE A N 1
ATOM 571 C CA . PHE A 1 71 ? 6.395 0.371 -9.277 1.00 93.31 71 PHE A CA 1
ATOM 572 C C . PHE A 1 71 ? 6.568 1.570 -10.209 1.00 93.31 71 PHE A C 1
ATOM 574 O O . PHE A 1 71 ? 7.121 1.414 -11.294 1.00 93.31 71 PHE A O 1
ATOM 581 N N . LEU A 1 72 ? 6.165 2.766 -9.786 1.00 94.12 72 LEU A N 1
ATOM 582 C CA . LEU A 1 72 ? 6.442 3.995 -10.521 1.00 94.12 72 LEU A CA 1
ATOM 583 C C . LEU A 1 72 ? 7.945 4.317 -10.529 1.00 94.12 72 LEU A C 1
ATOM 585 O O . LEU A 1 72 ? 8.481 4.654 -11.581 1.00 94.12 72 LEU A O 1
ATOM 589 N N . CYS A 1 73 ? 8.653 4.129 -9.412 1.00 94.50 73 CYS A N 1
ATOM 590 C CA . CYS A 1 73 ? 10.114 4.230 -9.376 1.00 94.50 73 CYS A CA 1
ATOM 591 C C . CYS A 1 73 ? 10.769 3.197 -10.299 1.00 94.50 73 CYS A C 1
ATOM 593 O O . CYS A 1 73 ? 11.624 3.557 -11.101 1.00 94.50 73 CYS A O 1
ATOM 595 N N . VAL A 1 74 ? 10.326 1.936 -10.246 1.00 93.06 74 VAL A N 1
ATOM 596 C CA . VAL A 1 74 ? 10.816 0.877 -11.146 1.00 93.06 74 VAL A CA 1
ATOM 597 C C . VAL A 1 74 ? 10.567 1.236 -12.612 1.00 93.06 74 VAL A C 1
ATOM 599 O O . VAL A 1 74 ? 11.438 1.013 -13.448 1.00 93.06 74 VAL A O 1
ATOM 602 N N . LEU A 1 75 ? 9.410 1.823 -12.9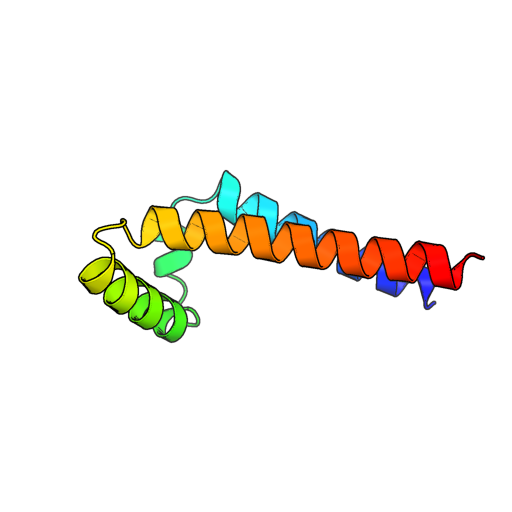35 1.00 92.25 75 LEU A N 1
ATOM 603 C CA . LEU A 1 75 ? 9.091 2.280 -14.286 1.00 92.25 75 LEU A CA 1
ATOM 604 C C . LEU A 1 75 ? 10.071 3.356 -14.761 1.00 92.25 75 LEU A C 1
ATOM 606 O O . LEU A 1 75 ? 10.579 3.261 -15.874 1.00 92.25 75 LEU A O 1
ATOM 610 N N . ILE A 1 76 ? 10.342 4.353 -13.914 1.00 90.94 76 ILE A N 1
ATOM 611 C CA . ILE A 1 76 ? 11.284 5.435 -14.217 1.00 90.94 76 ILE A CA 1
ATOM 612 C C . ILE A 1 76 ? 12.686 4.858 -14.429 1.00 90.94 76 ILE A C 1
ATOM 614 O O . ILE A 1 76 ? 13.299 5.136 -15.452 1.00 90.94 76 ILE A O 1
ATOM 618 N N . THR A 1 77 ? 13.170 4.007 -13.522 1.00 91.62 77 THR A N 1
ATOM 619 C CA . THR A 1 77 ? 14.496 3.375 -13.639 1.00 91.62 77 THR A CA 1
ATOM 620 C C . THR A 1 77 ? 14.608 2.425 -14.830 1.00 91.62 77 THR A C 1
ATOM 622 O O . THR A 1 77 ? 15.699 2.205 -15.325 1.00 91.62 77 THR A O 1
ATOM 625 N N . HIS A 1 78 ? 13.510 1.833 -15.300 1.00 83.94 78 HIS A N 1
ATOM 626 C CA . HIS A 1 78 ? 13.527 1.005 -16.507 1.00 83.94 78 HIS A CA 1
ATOM 627 C C . HIS A 1 78 ? 13.510 1.856 -17.792 1.00 83.94 78 HIS A C 1
ATOM 629 O O . HIS A 1 78 ? 13.923 1.389 -18.854 1.00 83.94 78 HIS A O 1
ATOM 635 N N . ALA A 1 79 ? 12.957 3.068 -17.741 1.00 74.81 79 ALA A N 1
ATOM 636 C CA . ALA A 1 79 ? 12.832 3.947 -18.902 1.00 74.81 79 ALA A CA 1
ATOM 637 C C . ALA A 1 79 ? 14.080 4.811 -19.163 1.00 74.81 79 ALA A C 1
ATOM 639 O O . ALA A 1 79 ? 14.242 5.287 -20.287 1.00 74.81 79 ALA A O 1
ATOM 640 N N . TYR A 1 80 ? 14.923 5.009 -18.147 1.00 64.06 80 TYR A N 1
ATOM 641 C CA . TYR A 1 80 ? 16.180 5.765 -18.186 1.00 64.06 80 TYR A CA 1
ATOM 642 C C . TYR A 1 80 ? 17.390 4.837 -18.093 1.00 64.06 80 TYR A C 1
ATOM 644 O O . TYR A 1 80 ? 18.400 5.146 -18.762 1.00 64.06 80 TYR A O 1
#

pLDDT: mean 82.54, std 10.24, range [57.47, 96.25]

Foldseek 3Di:
DVLVVLVVQLVVLVVLLVCLPPPDPCVVVPPPVCVVVLVVLVVVCVVPVDDSSNVSSVCSNVSSVVRNVVSVVVSVVVVD